Protein AF-A0A0D2N1D4-F1 (afdb_monomer)

Secondary structure (DSSP, 8-state):
-----HHHHHHHTT--HHHHHHHHHHHHHHS-S-TTT-TT---HHHHHHHHHHHHHHHHHHHTT--HHHHHHHHHHHHHHHHTT-

pLDDT: mean 91.87, std 11.21, range [41.88, 98.38]

InterPro domains:
  IPR008921 DNA polymerase III, clamp loader complex, gamma/delta/delta subunit, C-terminal [SSF48019] (7-76)
  IPR013748 Replication factor C, C-terminal [PF08542] (7-74)

Foldseek 3Di:
DPDDDVLNVCVVVPPFLLVVLVVVLVLLVVAAQDVVPDPRHDHPQLSVVLVVLSVVLNVCVVVPDDSSVSSVVSVVVSVVSRVVD

Sequence (85 aa):
MPKRSGITDLIAEGYPAQQVLLQLQSEVLAAPSDPDASDSAIPAKPRSQICELLAEADKCLQDGADEFLQLLHVGAQTQKALARA

Solvent-accessible surface area (backbone atoms only — not comparable to full-atom values): 4960 Å² total; per-residue (Å²): 129,84,86,72,54,74,66,58,50,41,54,73,73,64,54,54,54,68,58,55,52,52,51,51,50,51,53,61,71,68,31,47,57,48,72,88,76,39,99,67,33,43,44,70,68,42,42,52,55,44,54,53,51,50,53,52,46,51,52,39,48,75,73,67,48,61,53,69,61,46,53,51,50,51,53,56,52,41,54,54,35,58,78,71,105

Nearest PDB structures (foldseek):
  6vvo-assembly1_D  TM=9.543E-01  e=1.227E-03  Homo sapiens
  7s0r-assembly1_B  TM=5.957E-01  e=9.261E+00  Streptococcus agalactiae

Organism: NCBI:txid145388

Radius of gyration: 13.51 Å; Cα contacts (8 Å, |Δi|>4): 72; chains: 1; bounding box: 30×32×33 Å

Structure (mmCIF, N/CA/C/O backbone):
data_AF-A0A0D2N1D4-F1
#
_entry.id   AF-A0A0D2N1D4-F1
#
loop_
_atom_site.group_PDB
_atom_site.id
_atom_site.type_symbol
_atom_site.label_atom_id
_atom_site.label_alt_id
_atom_site.label_comp_id
_atom_site.label_asym_id
_atom_site.label_entity_id
_atom_site.label_seq_id
_atom_site.pdbx_PDB_ins_code
_atom_site.Cartn_x
_atom_site.Cartn_y
_atom_site.Cartn_z
_atom_site.occupancy
_atom_site.B_iso_or_equiv
_atom_site.auth_seq_id
_atom_site.auth_comp_id
_atom_site.auth_asym_id
_atom_site.auth_atom_id
_atom_site.pdbx_PDB_model_num
ATOM 1 N N . MET A 1 1 ? 0.910 -24.511 15.2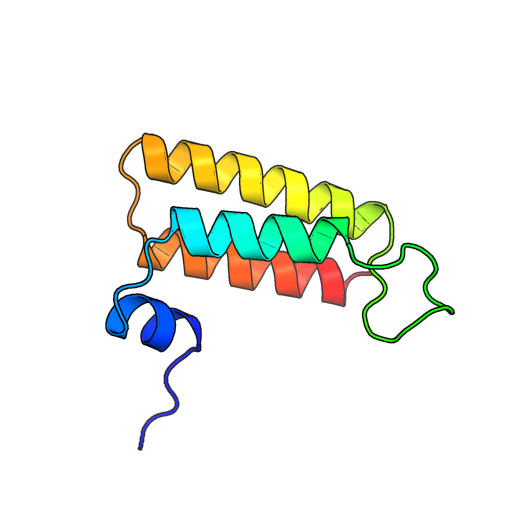98 1.00 41.88 1 MET A N 1
ATOM 2 C CA . MET A 1 1 ? 0.313 -23.168 15.466 1.00 41.88 1 MET A CA 1
ATOM 3 C C . MET A 1 1 ? -0.349 -22.774 14.152 1.00 41.88 1 MET A C 1
ATOM 5 O O . MET A 1 1 ? 0.233 -23.102 13.122 1.00 41.88 1 MET A O 1
ATOM 9 N N . PRO A 1 2 ? -1.560 -22.190 14.138 1.00 46.94 2 PRO A N 1
ATOM 10 C CA . PRO A 1 2 ? -2.196 -21.774 12.887 1.00 46.94 2 PRO A CA 1
ATOM 11 C C . PRO A 1 2 ? -1.334 -20.701 12.201 1.00 46.94 2 PRO A C 1
ATOM 13 O O . PRO A 1 2 ? -0.860 -19.788 12.873 1.00 46.94 2 PRO A O 1
ATOM 16 N N . LYS A 1 3 ? -1.092 -20.832 10.887 1.00 46.59 3 LYS A N 1
ATOM 17 C CA . LYS A 1 3 ? -0.354 -19.831 10.097 1.00 46.59 3 LYS A CA 1
ATOM 18 C C . LYS A 1 3 ? -1.173 -18.539 10.067 1.00 46.59 3 LYS A C 1
ATOM 20 O O . LYS A 1 3 ? -2.212 -18.495 9.413 1.00 46.59 3 LYS A O 1
ATOM 25 N N . ARG A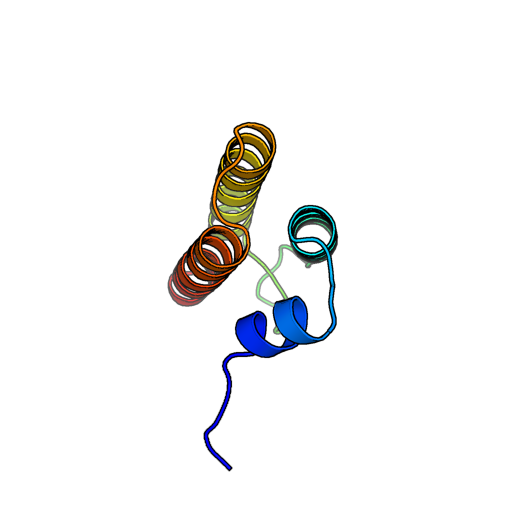 1 4 ? -0.730 -17.521 10.803 1.00 55.34 4 ARG A N 1
ATOM 26 C CA . ARG A 1 4 ? -1.261 -16.160 10.697 1.00 55.34 4 ARG A CA 1
ATOM 27 C C . ARG A 1 4 ? -0.791 -15.550 9.377 1.00 55.34 4 ARG A C 1
ATOM 29 O O . ARG A 1 4 ? 0.253 -15.933 8.852 1.00 55.34 4 ARG A O 1
ATOM 36 N N . SER A 1 5 ? -1.608 -14.680 8.789 1.00 74.81 5 SER A N 1
ATOM 37 C CA . SER A 1 5 ? -1.166 -13.898 7.631 1.00 74.81 5 SER A CA 1
ATOM 38 C C . SER A 1 5 ? -0.177 -12.834 8.112 1.00 74.81 5 SER A C 1
ATOM 40 O O . SER A 1 5 ? -0.357 -12.330 9.217 1.00 74.81 5 SER A O 1
ATOM 42 N N . GLY A 1 6 ? 0.817 -12.450 7.304 1.00 87.38 6 GLY A N 1
ATOM 43 C CA . GLY A 1 6 ? 1.782 -11.413 7.709 1.00 87.38 6 GLY A CA 1
ATOM 44 C C . GLY A 1 6 ? 1.116 -10.090 8.117 1.00 87.38 6 GLY A C 1
ATOM 45 O O . GLY A 1 6 ? 1.600 -9.398 8.999 1.00 87.38 6 GLY A O 1
ATOM 46 N N . ILE A 1 7 ? -0.062 -9.785 7.563 1.00 92.19 7 ILE A N 1
ATOM 47 C CA . ILE A 1 7 ? -0.882 -8.627 7.953 1.00 92.19 7 ILE A CA 1
ATOM 48 C C . ILE A 1 7 ? -1.436 -8.769 9.377 1.00 92.19 7 ILE A C 1
ATOM 50 O O . ILE A 1 7 ? -1.486 -7.796 10.122 1.00 92.19 7 ILE A O 1
ATOM 54 N N . THR A 1 8 ? -1.846 -9.977 9.772 1.00 91.56 8 THR A N 1
ATOM 55 C CA . THR A 1 8 ? -2.305 -10.252 11.141 1.00 91.56 8 THR A CA 1
ATOM 56 C C . THR A 1 8 ? -1.196 -9.980 12.152 1.00 91.56 8 THR A C 1
ATOM 58 O O . THR A 1 8 ? -1.481 -9.465 13.229 1.00 91.56 8 THR A O 1
ATOM 61 N N . ASP A 1 9 ? 0.047 -10.305 11.799 1.00 92.50 9 ASP A N 1
ATOM 62 C CA . ASP A 1 9 ? 1.200 -10.077 12.667 1.00 92.50 9 ASP A CA 1
ATOM 63 C C . ASP A 1 9 ? 1.544 -8.580 12.734 1.00 92.50 9 ASP A C 1
ATOM 65 O O . ASP A 1 9 ? 1.665 -8.051 13.832 1.00 92.50 9 ASP A O 1
ATOM 69 N N . LEU A 1 10 ? 1.540 -7.858 11.604 1.00 93.12 10 LEU A N 1
ATOM 70 C CA . LEU A 1 10 ? 1.756 -6.400 11.577 1.00 93.12 10 LEU A CA 1
ATOM 71 C C . LEU A 1 10 ? 0.777 -5.631 12.479 1.00 93.12 10 LEU A C 1
ATOM 73 O O . LEU A 1 10 ? 1.188 -4.760 13.245 1.00 93.12 10 LEU A O 1
ATOM 77 N N . ILE A 1 11 ? -0.512 -5.980 12.425 1.00 91.38 11 ILE A N 1
ATOM 78 C CA . ILE A 1 11 ? -1.532 -5.366 13.286 1.00 91.38 11 ILE A CA 1
ATOM 79 C C . ILE A 1 11 ? -1.334 -5.776 14.753 1.00 91.38 11 ILE A C 1
ATOM 81 O O . ILE A 1 11 ? -1.440 -4.937 15.645 1.00 91.38 11 ILE A O 1
ATOM 85 N N . ALA A 1 12 ? -1.022 -7.048 15.026 1.00 92.06 12 ALA A N 1
ATOM 86 C CA . ALA A 1 12 ? -0.797 -7.529 16.391 1.00 92.06 12 ALA A CA 1
ATOM 87 C C . ALA A 1 12 ? 0.456 -6.920 17.045 1.00 92.06 12 ALA A C 1
ATOM 89 O O . ALA A 1 12 ? 0.481 -6.737 18.262 1.00 92.06 12 ALA A O 1
ATOM 90 N N . GLU A 1 13 ? 1.474 -6.599 16.247 1.00 93.88 13 GLU A N 1
ATOM 91 C CA . GLU A 1 13 ? 2.699 -5.912 16.668 1.00 93.88 13 GLU A CA 1
ATOM 92 C C . GLU A 1 13 ? 2.496 -4.394 16.838 1.00 93.88 13 GLU A C 1
ATOM 94 O O . GLU A 1 13 ? 3.363 -3.714 17.385 1.00 93.88 13 GLU A O 1
ATOM 99 N N . GLY A 1 14 ? 1.328 -3.868 16.451 1.00 93.00 14 GLY A N 1
ATOM 100 C CA . GLY A 1 14 ? 0.945 -2.473 16.661 1.00 93.00 14 GLY A CA 1
ATOM 101 C C . GLY A 1 14 ? 1.503 -1.506 15.619 1.00 93.00 14 GLY A C 1
ATOM 102 O O . GLY A 1 14 ? 1.596 -0.310 15.898 1.00 93.00 14 GLY A O 1
ATOM 103 N N . TYR A 1 15 ? 1.882 -1.992 14.433 1.00 94.75 15 TYR A N 1
ATOM 104 C CA . TYR A 1 15 ? 2.294 -1.114 13.341 1.00 94.75 15 TYR A CA 1
ATOM 105 C C . TYR A 1 15 ? 1.084 -0.364 12.767 1.00 94.75 15 TYR A C 1
ATOM 107 O O . TYR A 1 15 ? 0.135 -1.015 12.323 1.00 94.75 15 TYR A O 1
ATOM 115 N N . PRO A 1 16 ? 1.115 0.983 12.710 1.00 94.62 16 PRO A N 1
ATOM 116 C CA . PRO A 1 16 ? 0.050 1.760 12.082 1.00 94.62 16 PRO A CA 1
ATOM 117 C C . PRO A 1 16 ? -0.083 1.409 10.600 1.00 94.62 16 PRO A C 1
ATOM 119 O O . PRO A 1 16 ? 0.930 1.329 9.891 1.00 94.62 16 PRO A O 1
ATOM 122 N N . ALA A 1 17 ? -1.313 1.270 10.096 1.00 95.81 17 ALA A N 1
ATOM 123 C CA . ALA A 1 17 ? -1.513 0.898 8.696 1.00 95.81 17 ALA A CA 1
ATOM 124 C C . ALA A 1 17 ? -0.903 1.923 7.731 1.00 95.81 17 ALA A C 1
ATOM 126 O O . ALA A 1 17 ? -0.261 1.518 6.761 1.00 95.81 17 ALA A O 1
ATOM 127 N N . GLN A 1 18 ? -0.994 3.229 8.024 1.00 95.62 18 GLN A N 1
ATOM 128 C CA . GLN A 1 18 ? -0.357 4.252 7.183 1.00 95.62 18 GLN A CA 1
ATOM 129 C C . GLN A 1 18 ? 1.161 4.048 7.071 1.00 95.62 18 GLN A C 1
ATOM 131 O O . GLN A 1 18 ? 1.726 4.214 5.992 1.00 95.62 18 GLN A O 1
ATOM 136 N N . GLN A 1 19 ? 1.838 3.649 8.154 1.00 95.75 19 GLN A N 1
ATOM 137 C CA . GLN A 1 19 ? 3.283 3.410 8.122 1.00 95.75 19 GLN A CA 1
ATOM 138 C C . GLN A 1 19 ? 3.629 2.192 7.257 1.00 95.75 19 GLN A C 1
ATOM 140 O O . GLN A 1 19 ? 4.599 2.231 6.499 1.00 95.75 19 GLN A O 1
ATOM 145 N N . VAL A 1 20 ? 2.824 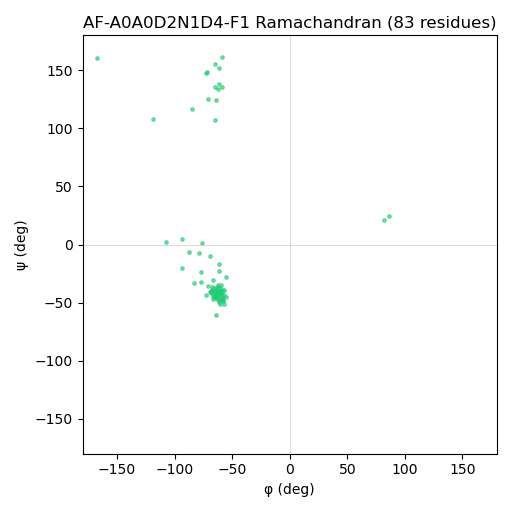1.129 7.335 1.00 96.88 20 VAL A N 1
ATOM 146 C CA . VAL A 1 20 ? 2.987 -0.055 6.481 1.00 96.88 20 VAL A CA 1
ATOM 147 C C . VAL A 1 20 ? 2.804 0.314 5.005 1.00 96.88 20 VAL A C 1
ATOM 149 O O . VAL A 1 20 ? 3.616 -0.097 4.173 1.00 96.88 20 VAL A O 1
ATOM 152 N N . LEU A 1 21 ? 1.791 1.125 4.675 1.00 97.25 21 LEU A N 1
ATOM 153 C CA . LEU A 1 21 ? 1.567 1.601 3.305 1.00 97.25 21 LEU A CA 1
ATOM 154 C C . LEU A 1 21 ? 2.729 2.463 2.794 1.00 97.25 21 LEU A C 1
ATOM 156 O O . LEU A 1 21 ? 3.182 2.258 1.668 1.00 97.25 21 LEU A O 1
ATOM 160 N N . LEU A 1 22 ? 3.247 3.379 3.618 1.00 97.00 22 LEU A N 1
ATOM 161 C CA . LEU A 1 22 ? 4.396 4.221 3.266 1.00 97.00 22 LEU A CA 1
ATOM 162 C C . LEU A 1 22 ? 5.654 3.390 2.996 1.00 97.00 22 LEU A C 1
ATOM 164 O O . LEU A 1 22 ? 6.361 3.644 2.018 1.00 97.00 22 LEU A O 1
ATOM 168 N N . GLN A 1 23 ? 5.924 2.374 3.820 1.00 96.81 23 GLN A N 1
ATOM 169 C CA . GLN A 1 23 ? 7.072 1.498 3.593 1.00 96.81 23 GLN A CA 1
ATOM 170 C C . GLN A 1 23 ? 6.904 0.704 2.295 1.00 96.81 23 GLN A C 1
ATOM 172 O O . GLN A 1 23 ? 7.827 0.656 1.485 1.00 96.81 23 GLN A O 1
ATOM 177 N N . LEU A 1 24 ? 5.717 0.140 2.055 1.00 96.31 24 LEU A N 1
ATOM 178 C CA . LEU A 1 24 ? 5.428 -0.572 0.812 1.00 96.31 24 LEU A CA 1
ATOM 179 C C . LEU A 1 24 ? 5.586 0.342 -0.413 1.00 96.31 24 LEU A C 1
ATOM 181 O O . LEU A 1 24 ? 6.179 -0.069 -1.409 1.00 96.31 24 LEU A O 1
ATOM 185 N N . GLN A 1 25 ? 5.119 1.590 -0.334 1.00 97.44 25 GLN A N 1
ATOM 186 C CA . GLN A 1 25 ? 5.307 2.580 -1.393 1.00 97.44 25 GLN A CA 1
ATOM 187 C C . GLN A 1 25 ? 6.793 2.830 -1.675 1.00 97.44 25 GLN A C 1
ATOM 189 O O . GLN A 1 25 ? 7.202 2.833 -2.837 1.00 97.44 25 GLN A O 1
ATOM 194 N N . SER A 1 26 ? 7.596 3.015 -0.625 1.00 98.00 26 SER A N 1
ATOM 195 C CA . SER A 1 26 ? 9.040 3.231 -0.741 1.00 98.00 26 SER A CA 1
ATOM 196 C C . SER A 1 26 ? 9.724 2.075 -1.475 1.00 98.00 26 SER A C 1
ATOM 198 O O . SER A 1 26 ? 10.471 2.309 -2.425 1.00 98.00 26 SER A O 1
ATOM 200 N N . GLU A 1 27 ? 9.418 0.830 -1.101 1.00 96.69 27 GLU A N 1
ATOM 201 C CA . GLU A 1 27 ? 9.970 -0.366 -1.755 1.00 96.69 27 GLU A CA 1
ATOM 202 C C . GLU A 1 27 ? 9.544 -0.468 -3.230 1.00 96.69 27 GLU A C 1
ATOM 204 O O . GLU A 1 27 ? 10.367 -0.732 -4.106 1.00 96.69 27 GLU A O 1
ATOM 209 N N . VAL A 1 28 ? 8.271 -0.198 -3.537 1.00 96.50 28 VAL A N 1
ATOM 210 C CA . VAL A 1 28 ? 7.736 -0.252 -4.911 1.00 96.50 28 VAL A CA 1
ATOM 211 C C . VAL A 1 28 ? 8.401 0.779 -5.830 1.00 96.50 28 VAL A C 1
ATOM 213 O O . VAL A 1 28 ? 8.627 0.510 -7.015 1.00 96.50 28 VAL A O 1
ATOM 216 N N . LEU A 1 29 ? 8.715 1.962 -5.296 1.00 96.12 29 LEU A N 1
ATOM 217 C CA . LEU A 1 29 ? 9.400 3.025 -6.032 1.00 96.12 29 LEU A CA 1
ATOM 218 C C . LEU A 1 29 ? 10.904 2.763 -6.176 1.00 96.12 29 LEU A C 1
ATOM 220 O O . LEU A 1 29 ? 11.485 3.144 -7.192 1.00 96.12 29 LEU A O 1
ATOM 224 N N . ALA A 1 30 ? 11.523 2.114 -5.188 1.00 96.31 30 ALA A N 1
ATOM 225 C CA . ALA A 1 30 ? 12.938 1.751 -5.217 1.00 96.31 30 ALA A CA 1
ATOM 226 C C . ALA A 1 30 ? 13.231 0.532 -6.111 1.00 96.31 30 ALA A C 1
ATOM 228 O O . ALA A 1 30 ? 14.355 0.381 -6.592 1.00 96.31 30 ALA A O 1
ATOM 229 N N . ALA A 1 31 ? 12.236 -0.329 -6.347 1.00 95.56 31 ALA A N 1
ATOM 230 C CA . ALA A 1 31 ? 12.383 -1.522 -7.170 1.00 95.56 31 ALA A CA 1
ATOM 231 C C . ALA A 1 31 ? 12.820 -1.187 -8.612 1.00 95.56 31 ALA A C 1
ATOM 233 O O . ALA A 1 31 ? 12.243 -0.287 -9.237 1.00 95.56 31 ALA A O 1
ATOM 234 N N . PRO A 1 32 ? 13.786 -1.927 -9.192 1.00 94.56 32 PRO A N 1
ATOM 235 C CA . PRO A 1 32 ? 14.222 -1.711 -10.567 1.00 94.56 32 PRO A CA 1
ATOM 236 C C . PRO A 1 32 ? 13.074 -1.938 -11.560 1.00 94.56 32 PRO A C 1
ATOM 238 O O . PRO A 1 32 ? 12.125 -2.667 -11.295 1.00 94.56 32 PRO A O 1
ATOM 241 N N . SER A 1 33 ? 13.129 -1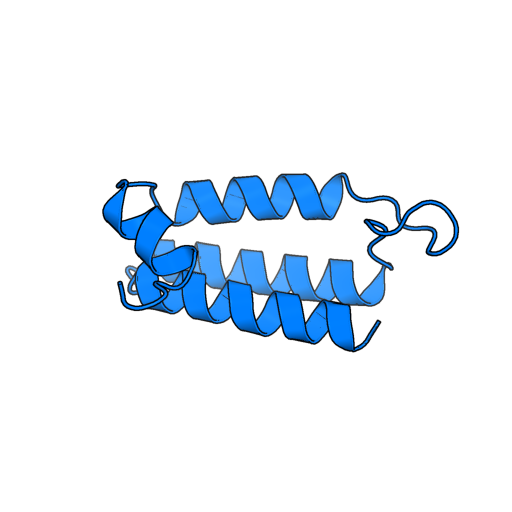.261 -12.709 1.00 91.62 33 SER A N 1
ATOM 242 C CA . SER A 1 33 ? 12.072 -1.346 -13.737 1.00 91.62 33 SER A CA 1
ATOM 243 C C . SER A 1 33 ? 12.338 -2.398 -14.806 1.00 91.62 33 SER A C 1
ATOM 245 O O . SER A 1 33 ? 11.420 -2.766 -15.534 1.00 91.62 33 SER A O 1
ATOM 247 N N . ASP A 1 34 ? 13.598 -2.797 -14.944 1.00 90.56 34 ASP A N 1
ATOM 248 C CA . ASP A 1 34 ? 14.057 -3.740 -15.954 1.00 90.56 34 ASP A CA 1
ATOM 249 C C . ASP A 1 34 ? 13.848 -5.172 -15.433 1.00 90.56 34 ASP A C 1
ATOM 251 O O . ASP A 1 34 ? 14.444 -5.509 -14.406 1.00 90.56 34 ASP A O 1
ATOM 255 N N . PRO A 1 35 ? 13.001 -5.994 -16.083 1.00 84.31 35 PRO A N 1
ATOM 256 C CA . PRO A 1 35 ? 12.706 -7.352 -15.629 1.00 84.31 35 PRO A CA 1
ATOM 257 C C . PRO A 1 35 ? 13.938 -8.265 -15.605 1.00 84.31 35 PRO A C 1
ATOM 259 O O . PRO A 1 35 ? 13.949 -9.227 -14.843 1.00 84.31 35 PRO A O 1
ATOM 262 N N . ASP A 1 36 ? 14.979 -7.954 -16.379 1.00 89.31 36 ASP A N 1
ATOM 263 C CA . ASP A 1 36 ? 16.206 -8.753 -16.418 1.00 89.31 36 ASP A CA 1
ATOM 264 C C . ASP A 1 36 ? 17.230 -8.320 -15.346 1.00 89.31 36 ASP A C 1
ATOM 266 O O . ASP A 1 36 ? 18.260 -8.972 -15.164 1.00 89.31 36 ASP A O 1
ATOM 270 N N . ALA A 1 37 ? 16.969 -7.228 -14.613 1.00 86.88 37 ALA A N 1
ATOM 271 C CA . ALA A 1 37 ? 17.910 -6.682 -13.633 1.00 86.88 37 ALA A CA 1
ATOM 272 C C . ALA A 1 37 ? 17.856 -7.378 -12.260 1.00 86.88 37 ALA A C 1
ATOM 274 O O . ALA A 1 37 ? 18.890 -7.463 -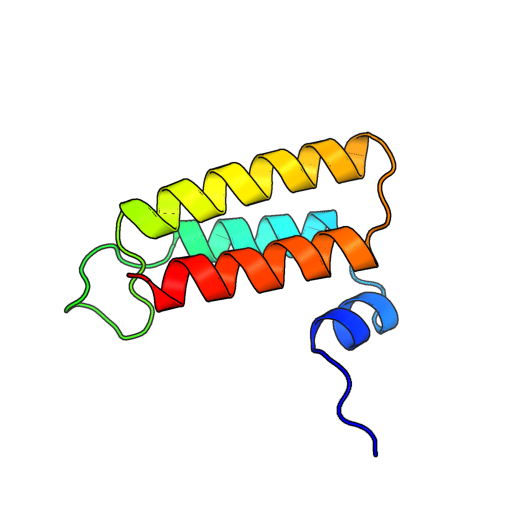11.591 1.00 86.88 37 ALA A O 1
ATOM 275 N N . SER A 1 38 ? 16.683 -7.848 -11.813 1.00 89.00 38 SER A N 1
ATOM 276 C CA . SER A 1 38 ? 16.531 -8.636 -10.578 1.00 89.00 38 SER A CA 1
ATOM 277 C C . SER A 1 38 ? 15.155 -9.302 -10.454 1.00 89.00 38 SER A C 1
ATOM 279 O O . SER A 1 38 ? 14.166 -8.817 -10.996 1.00 89.00 38 SER A O 1
ATOM 281 N N . ASP A 1 39 ? 15.060 -10.332 -9.604 1.00 84.81 39 ASP A N 1
ATOM 282 C CA . ASP A 1 39 ? 13.783 -10.949 -9.195 1.00 84.81 39 ASP A CA 1
ATOM 283 C C . ASP A 1 39 ? 12.836 -9.972 -8.465 1.00 84.81 39 ASP A C 1
ATOM 285 O O . ASP A 1 39 ? 11.646 -10.239 -8.309 1.00 84.81 39 ASP A O 1
ATOM 289 N N . SER A 1 40 ? 13.365 -8.841 -7.986 1.00 87.12 40 SER A N 1
ATOM 290 C CA . SER A 1 40 ? 12.606 -7.767 -7.339 1.00 87.12 40 SER A CA 1
ATOM 291 C C . SER A 1 40 ? 12.182 -6.657 -8.302 1.00 87.12 40 SER A C 1
ATOM 293 O O . SER A 1 40 ? 11.635 -5.648 -7.854 1.00 87.12 40 SER A O 1
ATOM 295 N N . ALA A 1 41 ? 12.441 -6.805 -9.603 1.00 92.12 41 ALA A N 1
ATOM 296 C CA . ALA A 1 41 ? 12.036 -5.825 -10.592 1.00 92.12 41 ALA A CA 1
ATOM 297 C C . ALA A 1 41 ? 10.510 -5.724 -10.681 1.00 92.12 41 ALA A C 1
ATOM 299 O O . ALA A 1 41 ? 9.786 -6.718 -10.739 1.00 92.12 41 ALA A O 1
ATOM 300 N N . ILE A 1 42 ? 10.016 -4.490 -10.727 1.00 94.94 42 ILE A N 1
ATOM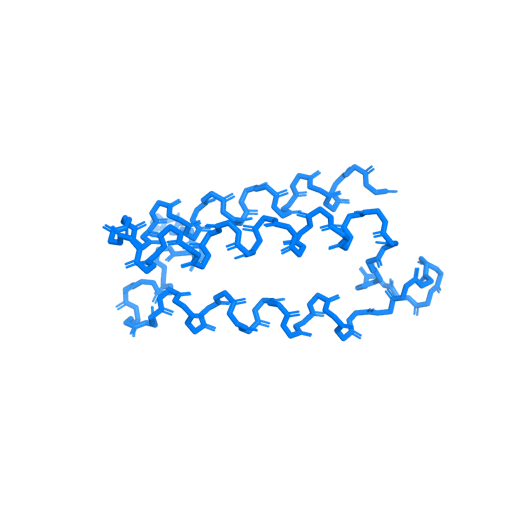 301 C CA . ILE A 1 42 ? 8.599 -4.186 -10.900 1.00 94.94 42 ILE A CA 1
ATOM 302 C C . ILE A 1 42 ? 8.459 -3.391 -12.203 1.00 94.94 42 ILE A C 1
ATOM 304 O O . ILE A 1 42 ? 8.828 -2.213 -12.248 1.00 94.94 42 ILE A O 1
ATOM 308 N N . PRO A 1 43 ? 7.909 -3.990 -13.277 1.00 94.31 43 PRO A N 1
ATOM 309 C CA . PRO A 1 43 ? 7.670 -3.278 -14.527 1.00 94.31 43 PRO A CA 1
ATOM 310 C C . PRO A 1 43 ? 6.745 -2.062 -14.348 1.00 94.31 43 PRO A C 1
ATOM 312 O O . PRO A 1 43 ? 5.972 -1.961 -13.394 1.00 94.31 43 PRO A O 1
ATOM 315 N N . ALA A 1 44 ? 6.761 -1.135 -15.309 1.00 93.75 44 ALA A N 1
ATOM 316 C CA . ALA A 1 44 ? 6.024 0.130 -15.193 1.00 93.75 44 ALA A CA 1
ATOM 317 C C . ALA A 1 44 ? 4.511 -0.047 -14.946 1.00 93.75 44 ALA A C 1
ATOM 319 O O . ALA A 1 44 ? 3.922 0.682 -14.149 1.00 93.75 44 ALA A O 1
ATOM 320 N N . LYS A 1 45 ? 3.882 -1.036 -15.598 1.00 94.38 45 LYS A N 1
ATOM 321 C CA . LYS A 1 45 ? 2.442 -1.303 -15.469 1.00 94.38 45 LYS A CA 1
ATOM 322 C C . LYS A 1 45 ? 2.035 -1.727 -14.046 1.00 94.38 45 LYS A C 1
ATOM 324 O O . LYS A 1 45 ? 1.242 -0.997 -13.452 1.00 94.38 45 LYS A O 1
ATOM 329 N N . PRO A 1 46 ? 2.544 -2.832 -13.466 1.00 95.69 46 PRO A N 1
ATOM 330 C CA . PRO A 1 46 ? 2.222 -3.187 -12.085 1.00 95.69 46 PRO A CA 1
ATOM 331 C C . PRO A 1 46 ? 2.643 -2.092 -11.101 1.00 95.69 46 PRO A C 1
ATOM 333 O O . PRO A 1 46 ? 1.890 -1.825 -10.171 1.00 95.69 46 PRO A O 1
ATOM 336 N N . ARG A 1 47 ? 3.762 -1.384 -11.337 1.00 96.62 47 ARG A N 1
ATOM 337 C CA . ARG A 1 47 ? 4.158 -0.246 -10.492 1.00 96.62 47 ARG A CA 1
ATOM 338 C C . ARG A 1 47 ? 3.067 0.822 -10.430 1.00 96.62 47 ARG A C 1
ATOM 340 O O . ARG A 1 47 ? 2.665 1.201 -9.337 1.00 96.62 47 ARG A O 1
ATOM 347 N N . SER A 1 48 ? 2.561 1.268 -11.583 1.00 97.06 48 SER A N 1
ATOM 348 C CA . SER A 1 48 ? 1.490 2.275 -11.632 1.00 97.06 48 SER A CA 1
ATOM 349 C C . SER A 1 48 ? 0.224 1.817 -10.902 1.00 97.06 48 SER A C 1
ATOM 351 O O . SER A 1 48 ? -0.304 2.559 -10.082 1.00 97.06 48 SER A O 1
ATOM 353 N N . GLN A 1 49 ? -0.190 0.563 -11.111 1.00 97.62 49 GLN A N 1
ATOM 354 C CA . GLN A 1 49 ? -1.368 -0.020 -10.462 1.00 97.62 49 GLN A CA 1
ATOM 355 C C . GLN A 1 49 ? -1.220 -0.082 -8.939 1.00 97.62 49 GLN A C 1
ATOM 357 O O . GLN A 1 49 ? -2.167 0.199 -8.211 1.00 97.62 49 GLN A O 1
ATOM 362 N N . ILE A 1 50 ? -0.030 -0.444 -8.452 1.00 98.06 50 ILE A N 1
ATOM 363 C CA . ILE A 1 50 ? 0.252 -0.496 -7.016 1.00 98.06 50 ILE A CA 1
ATOM 364 C C . ILE A 1 50 ? 0.275 0.920 -6.428 1.00 98.06 50 ILE A C 1
ATOM 366 O O . ILE A 1 50 ? -0.272 1.133 -5.353 1.00 98.06 50 ILE A O 1
ATOM 370 N N . CYS A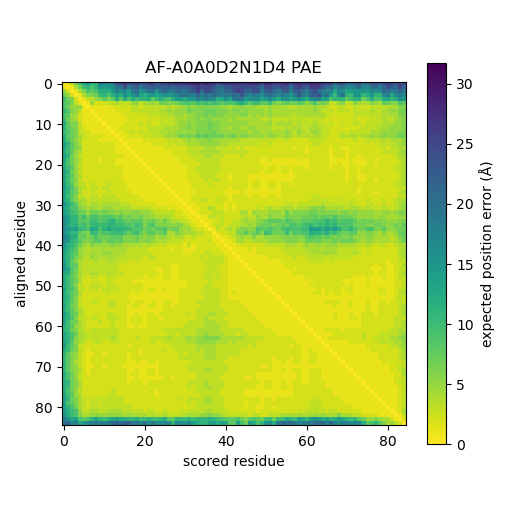 1 51 ? 0.848 1.907 -7.122 1.00 98.19 51 CYS A N 1
ATOM 371 C CA . CYS A 1 51 ? 0.845 3.294 -6.650 1.00 98.19 51 CYS A CA 1
ATOM 372 C C . CYS A 1 51 ? -0.570 3.891 -6.559 1.00 98.19 51 CYS A C 1
ATOM 374 O O . CYS A 1 51 ? -0.867 4.571 -5.580 1.00 98.19 51 CYS A O 1
ATOM 376 N N . GLU A 1 52 ? -1.439 3.626 -7.538 1.00 98.38 52 GLU A N 1
ATOM 377 C CA . GLU A 1 52 ? -2.850 4.047 -7.500 1.00 98.38 52 GLU A CA 1
ATOM 378 C C . GLU A 1 52 ? -3.591 3.400 -6.323 1.00 98.38 52 GLU A C 1
ATOM 380 O O . GLU A 1 52 ? -4.214 4.093 -5.521 1.00 98.38 52 GLU A O 1
ATOM 385 N N . LEU A 1 53 ? -3.431 2.085 -6.159 1.00 98.25 53 LEU A N 1
ATOM 386 C CA . LEU A 1 53 ? -3.990 1.320 -5.044 1.00 98.25 53 LEU A CA 1
ATOM 387 C C . LEU A 1 53 ? -3.546 1.860 -3.673 1.00 98.25 53 LEU A C 1
ATOM 389 O O . LEU A 1 53 ? -4.357 1.965 -2.755 1.00 98.25 53 LEU A O 1
ATOM 393 N N . LEU A 1 54 ? -2.262 2.196 -3.523 1.00 98.31 54 LEU A N 1
ATOM 394 C CA . LEU A 1 54 ? -1.721 2.766 -2.287 1.00 98.31 54 LEU A CA 1
ATOM 395 C C . LEU A 1 54 ? -2.320 4.144 -1.986 1.00 98.31 54 LEU A C 1
ATOM 397 O O . LEU A 1 54 ? -2.630 4.425 -0.831 1.00 98.31 54 LEU A O 1
ATOM 401 N N . ALA A 1 55 ? -2.518 4.982 -3.007 1.00 97.94 55 ALA A N 1
ATOM 402 C CA . ALA A 1 55 ? -3.135 6.297 -2.844 1.00 97.94 55 ALA A CA 1
ATOM 403 C C . ALA A 1 55 ? -4.611 6.196 -2.422 1.00 97.94 55 ALA A C 1
ATOM 405 O O . ALA A 1 55 ? -5.059 6.938 -1.545 1.00 97.94 55 ALA A O 1
ATOM 406 N N . GLU A 1 56 ? -5.363 5.260 -3.007 1.00 98.19 56 GLU A N 1
ATOM 407 C CA . GLU A 1 56 ? -6.745 4.985 -2.603 1.00 98.19 56 GLU A CA 1
ATOM 408 C C . GLU A 1 56 ? -6.820 4.484 -1.156 1.00 98.19 56 GLU A C 1
ATOM 410 O O . GLU A 1 56 ? -7.635 4.979 -0.375 1.00 98.19 56 GLU A O 1
ATOM 415 N N . ALA A 1 57 ? -5.941 3.552 -0.777 1.00 98.12 57 ALA A N 1
ATOM 416 C CA . ALA A 1 57 ? -5.895 3.006 0.574 1.00 98.12 57 ALA A CA 1
ATOM 417 C C . ALA A 1 57 ? -5.513 4.062 1.623 1.00 98.12 57 ALA A C 1
ATOM 419 O O . ALA A 1 57 ? -6.157 4.121 2.671 1.00 98.12 57 ALA A O 1
ATOM 420 N N . ASP A 1 58 ? -4.532 4.928 1.342 1.00 97.69 58 ASP A N 1
ATOM 421 C CA . ASP A 1 58 ? -4.163 6.036 2.236 1.00 97.69 58 ASP A CA 1
ATOM 422 C C . ASP A 1 58 ? -5.360 6.959 2.493 1.00 97.69 58 ASP A C 1
ATOM 424 O O . ASP A 1 58 ? -5.723 7.224 3.641 1.00 97.69 58 ASP A O 1
ATOM 428 N N . LYS A 1 59 ? -6.055 7.356 1.422 1.00 98.00 59 LYS A N 1
ATOM 429 C CA . LYS A 1 59 ? -7.265 8.176 1.510 1.00 98.00 59 LYS A CA 1
ATOM 430 C C . LYS A 1 59 ? -8.374 7.471 2.301 1.00 98.00 59 LYS A C 1
ATOM 432 O O . LYS A 1 59 ? -9.012 8.097 3.142 1.00 98.00 59 LYS A O 1
ATOM 437 N N . CYS A 1 60 ? -8.583 6.170 2.096 1.00 98.12 60 CYS A N 1
ATOM 438 C CA . CYS A 1 60 ? -9.538 5.388 2.883 1.00 98.12 60 CYS A CA 1
ATOM 439 C C . CYS A 1 60 ? -9.180 5.334 4.375 1.00 98.12 60 CYS A C 1
ATOM 441 O O . CYS A 1 60 ? -10.078 5.436 5.210 1.00 98.12 60 CYS A O 1
ATOM 443 N N . LEU A 1 61 ? -7.900 5.190 4.726 1.00 97.31 61 LEU A N 1
ATOM 444 C CA . LEU A 1 61 ? -7.459 5.222 6.123 1.00 97.31 61 LEU A CA 1
ATOM 445 C C . LEU A 1 61 ? -7.697 6.599 6.757 1.00 97.31 61 LEU A C 1
ATOM 447 O O . LEU A 1 61 ? -8.155 6.668 7.896 1.00 97.31 61 LEU A O 1
ATOM 451 N N . GLN A 1 62 ? -7.447 7.691 6.024 1.00 96.88 62 GLN A N 1
ATOM 452 C CA . GLN A 1 62 ? -7.767 9.050 6.487 1.00 96.88 62 GLN A CA 1
ATOM 453 C C . GLN A 1 62 ? -9.274 9.257 6.705 1.00 96.88 62 GLN A C 1
ATOM 455 O O . GLN A 1 62 ? -9.670 9.935 7.652 1.00 96.88 62 GLN A O 1
ATOM 460 N N . ASP A 1 63 ? -10.108 8.621 5.879 1.00 98.06 63 ASP A N 1
ATOM 461 C CA . ASP A 1 63 ? -11.570 8.625 6.011 1.00 98.06 63 ASP A CA 1
ATOM 462 C C . ASP A 1 63 ? -12.082 7.690 7.138 1.00 98.06 63 ASP A C 1
ATOM 464 O O . ASP A 1 63 ? -13.291 7.584 7.353 1.00 98.06 63 ASP A O 1
ATOM 468 N N . GLY A 1 64 ? -11.189 7.015 7.874 1.00 96.56 64 GLY A N 1
ATOM 469 C CA . GLY A 1 64 ? -11.534 6.154 9.011 1.00 96.56 64 GLY A CA 1
ATOM 470 C C . GLY A 1 64 ? -11.893 4.711 8.643 1.00 96.56 64 GLY A C 1
ATOM 471 O O . GLY A 1 64 ? -12.626 4.055 9.386 1.00 96.56 64 GLY A O 1
ATOM 472 N N . ALA A 1 65 ? -11.416 4.206 7.502 1.00 97.62 65 ALA A N 1
ATOM 473 C CA . ALA A 1 65 ? -11.561 2.795 7.154 1.00 97.62 65 ALA A CA 1
ATOM 474 C C . ALA A 1 65 ? -10.790 1.873 8.117 1.00 97.62 65 ALA A C 1
ATOM 476 O O . ALA A 1 65 ? -9.784 2.257 8.709 1.00 97.62 65 ALA A O 1
ATOM 477 N N . ASP A 1 66 ? -11.247 0.624 8.223 1.00 97.00 66 ASP A N 1
ATOM 478 C CA . ASP A 1 66 ? -10.601 -0.402 9.043 1.00 97.00 66 ASP A CA 1
ATOM 479 C C . ASP A 1 66 ? -9.190 -0.743 8.529 1.00 97.00 66 ASP A C 1
ATOM 481 O O . ASP A 1 66 ? -9.008 -1.134 7.373 1.00 97.00 66 ASP A O 1
ATOM 485 N N . GLU A 1 67 ? -8.198 -0.621 9.411 1.00 95.62 67 GLU A N 1
ATOM 486 C CA . GLU A 1 67 ? -6.779 -0.816 9.099 1.00 95.62 67 GLU A CA 1
ATOM 487 C C . GLU A 1 67 ? -6.469 -2.222 8.581 1.00 95.62 67 GLU A C 1
ATOM 489 O O . GLU A 1 67 ? -5.773 -2.386 7.574 1.00 95.62 67 GLU A O 1
ATOM 494 N N . PHE A 1 68 ? -7.005 -3.249 9.242 1.00 95.00 68 PHE A N 1
ATOM 495 C CA . PHE A 1 68 ? -6.746 -4.636 8.877 1.00 95.00 68 PHE A CA 1
ATOM 496 C C . PHE A 1 68 ? -7.300 -4.945 7.483 1.00 95.00 68 PHE A C 1
ATOM 498 O O . PHE A 1 68 ? -6.600 -5.531 6.651 1.00 95.00 68 PHE A O 1
ATOM 505 N N . LEU A 1 69 ? -8.536 -4.524 7.203 1.00 95.81 69 LEU A N 1
ATOM 506 C CA . LEU A 1 69 ? -9.160 -4.731 5.897 1.00 95.81 69 LEU A CA 1
ATOM 507 C C . LEU A 1 69 ? -8.446 -3.957 4.787 1.00 95.81 69 LEU A C 1
ATOM 509 O O . LEU A 1 69 ? -8.300 -4.499 3.689 1.00 95.81 69 LEU A O 1
ATOM 513 N N . GLN A 1 70 ? -7.963 -2.743 5.059 1.00 96.94 70 GLN A N 1
ATOM 514 C CA . GLN A 1 70 ? -7.205 -1.969 4.074 1.00 96.94 70 GLN A CA 1
ATOM 515 C C . GLN A 1 70 ? -5.854 -2.613 3.750 1.00 96.94 70 GLN A C 1
ATOM 517 O O . GLN A 1 70 ? -5.539 -2.812 2.576 1.00 96.94 70 GLN A O 1
ATOM 522 N N . LEU A 1 71 ? -5.086 -3.036 4.758 1.00 96.50 71 LEU A N 1
ATOM 523 C CA . LEU A 1 71 ? -3.820 -3.740 4.521 1.00 96.50 71 LEU A CA 1
ATOM 524 C C . LEU A 1 71 ? -4.033 -5.075 3.795 1.00 96.50 71 LEU A C 1
ATOM 526 O O . LEU A 1 71 ? -3.259 -5.427 2.901 1.00 96.50 71 LEU A O 1
ATOM 530 N N . LEU A 1 72 ? -5.106 -5.800 4.123 1.00 95.94 72 LEU A N 1
ATOM 531 C CA . LEU A 1 72 ? -5.479 -7.027 3.421 1.00 95.94 72 LEU A CA 1
ATOM 532 C C . LEU A 1 72 ? -5.852 -6.772 1.961 1.00 95.94 72 LEU A C 1
ATOM 534 O O . LEU A 1 72 ? -5.420 -7.520 1.079 1.00 95.94 72 LEU A O 1
ATOM 538 N N . HIS A 1 73 ? -6.612 -5.710 1.697 1.00 96.50 73 HIS A N 1
ATOM 539 C CA . HIS A 1 73 ? -6.965 -5.297 0.345 1.00 96.50 73 HIS A CA 1
ATOM 540 C C . HIS A 1 73 ? -5.718 -4.957 -0.478 1.00 96.50 73 HIS A C 1
ATOM 542 O O . HIS A 1 73 ? -5.522 -5.528 -1.558 1.00 96.50 73 HIS A O 1
ATOM 548 N N . VAL A 1 74 ? -4.847 -4.097 0.059 1.00 97.31 74 VAL A N 1
ATOM 549 C CA . VAL A 1 74 ? -3.610 -3.672 -0.606 1.00 97.31 74 VAL A CA 1
ATOM 550 C C . VAL A 1 74 ? -2.696 -4.863 -0.874 1.00 97.31 74 VAL A C 1
ATOM 552 O O . VAL A 1 74 ? -2.239 -5.037 -2.005 1.00 97.31 74 VAL A O 1
ATOM 555 N N . GLY A 1 75 ? -2.472 -5.728 0.120 1.00 95.38 75 GLY A N 1
ATOM 556 C CA . GLY A 1 75 ? -1.631 -6.916 -0.039 1.00 95.38 75 GLY A CA 1
ATOM 557 C C . GLY A 1 75 ? -2.139 -7.849 -1.143 1.00 95.38 75 GLY A C 1
ATOM 558 O O . GLY A 1 75 ? -1.372 -8.256 -2.019 1.00 95.38 75 GLY A O 1
ATOM 559 N N . ALA A 1 76 ? -3.446 -8.128 -1.165 1.00 95.19 76 ALA A N 1
ATOM 560 C CA . ALA A 1 76 ? -4.050 -9.004 -2.168 1.00 95.19 76 ALA A CA 1
ATOM 561 C C . ALA A 1 76 ? -3.992 -8.416 -3.590 1.00 95.19 76 ALA A C 1
ATOM 563 O O . ALA A 1 76 ? -3.664 -9.132 -4.543 1.00 95.19 76 ALA A O 1
ATOM 564 N N . GLN A 1 77 ? -4.299 -7.124 -3.760 1.00 97.31 77 GLN A N 1
ATOM 565 C CA . GLN A 1 77 ? -4.237 -6.482 -5.079 1.00 97.31 77 GLN A CA 1
ATOM 566 C C . GLN A 1 77 ? -2.793 -6.303 -5.563 1.00 97.31 77 GLN A C 1
ATOM 568 O O . GLN A 1 77 ? -2.533 -6.516 -6.746 1.00 97.31 77 GLN A O 1
AT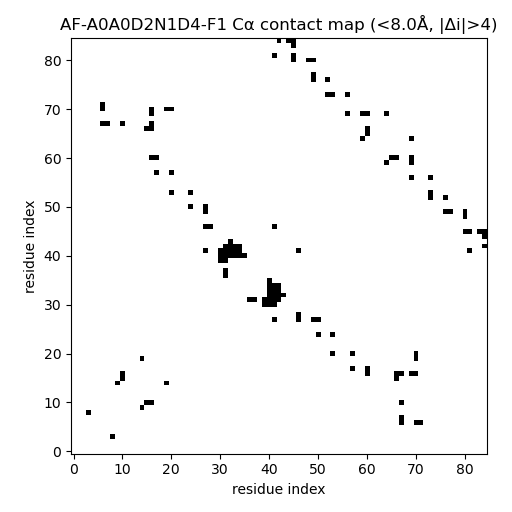OM 573 N N . THR A 1 78 ? -1.847 -6.013 -4.666 1.00 96.06 78 THR A N 1
ATOM 574 C CA . THR A 1 78 ? -0.415 -5.924 -4.997 1.00 96.06 78 THR A CA 1
ATOM 575 C C . THR A 1 78 ? 0.104 -7.261 -5.516 1.00 96.06 78 THR A C 1
ATOM 577 O O . THR A 1 78 ? 0.671 -7.325 -6.607 1.00 96.06 78 THR A O 1
ATOM 580 N N . GLN A 1 79 ? -0.177 -8.359 -4.805 1.00 94.19 79 GLN A N 1
ATOM 581 C CA . GLN A 1 79 ? 0.212 -9.701 -5.248 1.00 94.19 79 GLN A CA 1
ATOM 582 C C . GLN A 1 79 ? -0.387 -10.042 -6.621 1.00 94.19 79 GLN A C 1
ATOM 584 O O . GLN A 1 79 ? 0.286 -10.609 -7.481 1.00 94.19 79 GLN A O 1
ATOM 589 N N . LYS A 1 80 ? -1.648 -9.667 -6.851 1.00 95.44 80 LYS A N 1
ATOM 590 C CA . LYS A 1 80 ? -2.332 -9.868 -8.132 1.00 95.44 80 LYS A CA 1
ATOM 591 C C . LYS A 1 80 ? -1.740 -9.020 -9.262 1.00 95.44 80 LYS A C 1
ATOM 593 O O . LYS A 1 80 ? -1.719 -9.497 -10.394 1.00 95.44 80 LYS A O 1
ATOM 598 N N . ALA A 1 81 ? -1.302 -7.793 -8.984 1.00 94.50 81 ALA A N 1
ATOM 599 C CA . ALA A 1 81 ? -0.653 -6.931 -9.968 1.00 94.50 81 ALA A CA 1
ATOM 600 C C . ALA A 1 81 ? 0.695 -7.523 -10.403 1.00 94.50 81 ALA A C 1
ATOM 602 O O . ALA A 1 81 ? 0.954 -7.626 -11.599 1.00 94.50 81 ALA A O 1
ATOM 603 N N . LEU A 1 82 ? 1.494 -7.998 -9.443 1.00 91.81 82 LEU A N 1
ATOM 604 C CA . LEU A 1 82 ? 2.797 -8.618 -9.703 1.00 91.81 82 LEU A CA 1
ATOM 605 C C . LEU A 1 82 ? 2.679 -9.971 -10.418 1.00 91.81 82 LEU A C 1
ATOM 607 O O . LEU A 1 82 ? 3.430 -10.235 -11.343 1.00 91.81 82 LEU A O 1
ATOM 611 N N . ALA A 1 83 ? 1.702 -10.811 -10.065 1.00 89.88 83 ALA A N 1
ATOM 612 C CA . ALA A 1 83 ? 1.505 -12.115 -10.715 1.00 89.88 83 ALA A CA 1
ATOM 613 C C . ALA A 1 83 ? 1.001 -12.032 -12.173 1.00 89.88 83 ALA A C 1
ATOM 615 O O . ALA A 1 83 ? 0.893 -13.053 -12.850 1.00 89.88 83 ALA A O 1
ATOM 616 N N . ARG A 1 84 ? 0.606 -10.838 -12.630 1.00 77.38 84 ARG A N 1
ATOM 617 C CA . ARG A 1 84 ? 0.127 -10.562 -13.996 1.00 77.38 84 ARG A CA 1
ATOM 618 C C . ARG A 1 84 ? 1.141 -9.766 -14.827 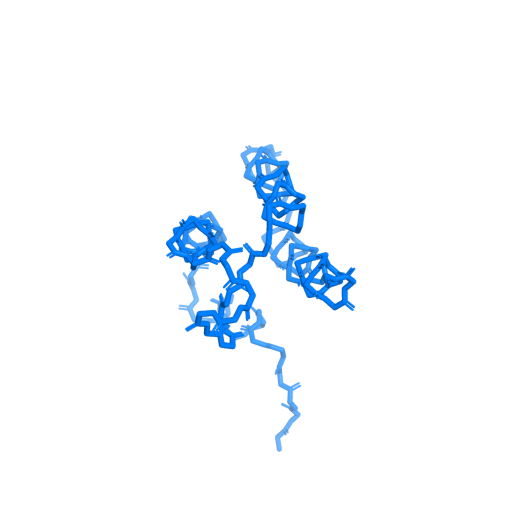1.00 77.38 84 ARG A C 1
ATOM 620 O O . ARG A 1 84 ? 0.788 -9.358 -15.938 1.00 77.38 84 ARG A O 1
ATOM 627 N N . ALA A 1 85 ? 2.306 -9.475 -14.252 1.00 64.56 85 ALA A N 1
ATOM 628 C CA . ALA A 1 85 ? 3.426 -8.801 -14.896 1.00 64.56 85 ALA A CA 1
ATOM 629 C C . ALA A 1 85 ? 4.236 -9.797 -15.730 1.00 64.56 85 ALA A C 1
ATOM 631 O O . ALA A 1 85 ? 4.700 -9.366 -16.807 1.00 64.56 85 ALA A O 1
#

Mean predicted aligned error: 4.07 Å